Protein AF-A0A645J682-F1 (afdb_monomer_lite)

Organism: NCBI:txid1076179

Sequence (100 aa):
MYVIENAKLDPENSKNELNSAYLKLAGIKLDTKKYKEIIDKVGKEWLELFPENNEYAHLFLAIAYQASEDAANACKHYREVLKINPNNKTAKDNLKKIGC

Secondary structure (DSSP, 8-state):
-HHHHHHTTSTTTTHHHHHHHHHHHHHHHHHTT-HHHIIIIIHHHHHHHS-SS-HHHHHHHHHHHHHTT-HHHHHHHHHHHHHH-TT-HHHHHHHHHHT-

Foldseek 3Di:
DVQLVVCVVPVPVCVPVNLVVLLVVLVVCVVVLVLVCLQVPSLVVSCVSVVPLSLSSLQSNLVSCVSVVNLVSNLVSLVVNCVSPVPPPSSVVVNVVSVD

Structure (mmCIF, N/CA/C/O backbone):
data_AF-A0A645J682-F1
#
_entry.id   AF-A0A645J682-F1
#
loop_
_atom_site.group_PDB
_atom_site.id
_atom_site.type_symbol
_atom_site.label_atom_id
_atom_site.label_alt_id
_atom_site.label_comp_id
_atom_site.label_asym_id
_atom_site.label_entity_id
_atom_site.label_seq_id
_atom_site.pdbx_PDB_ins_code
_atom_site.Cartn_x
_atom_site.Cartn_y
_atom_site.Cartn_z
_atom_site.occupancy
_atom_site.B_iso_or_equiv
_atom_site.auth_seq_id
_atom_site.auth_comp_id
_atom_site.auth_asym_id
_atom_site.auth_atom_id
_atom_site.pdbx_PDB_model_num
ATOM 1 N N . MET A 1 1 ? 18.435 0.698 7.798 1.00 59.47 1 MET A N 1
ATOM 2 C CA . MET A 1 1 ? 18.271 1.818 6.844 1.00 59.47 1 MET A CA 1
ATOM 3 C C . MET A 1 1 ? 19.410 1.904 5.8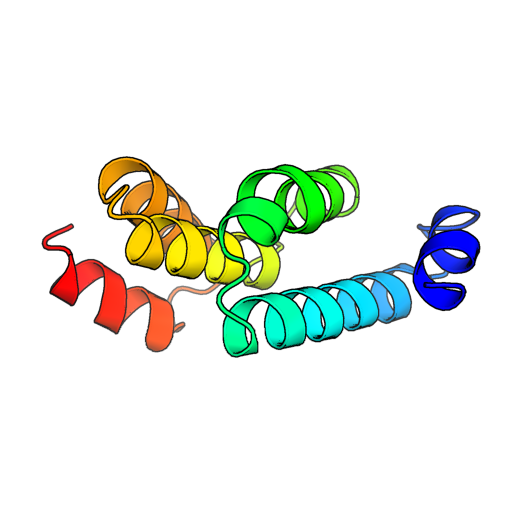19 1.00 59.47 1 MET A C 1
ATOM 5 O O . MET A 1 1 ? 19.180 2.456 4.758 1.00 59.47 1 MET A O 1
ATOM 9 N N . TYR A 1 2 ? 20.558 1.252 6.063 1.00 59.47 2 TYR A N 1
ATOM 10 C CA . TYR A 1 2 ? 21.728 1.196 5.166 1.00 59.47 2 TYR A CA 1
ATOM 11 C C . TYR A 1 2 ? 21.444 0.732 3.719 1.00 59.47 2 TYR A C 1
ATOM 13 O O . TYR A 1 2 ? 21.982 1.288 2.771 1.00 59.47 2 TYR A O 1
ATOM 21 N N . VAL A 1 3 ? 20.551 -0.248 3.528 1.00 63.34 3 VAL A N 1
ATOM 22 C CA . VAL A 1 3 ? 20.234 -0.789 2.188 1.00 63.34 3 VAL A CA 1
ATOM 23 C C . VAL A 1 3 ? 19.506 0.229 1.305 1.00 63.34 3 VAL A C 1
ATOM 25 O O . VAL A 1 3 ? 19.798 0.314 0.120 1.00 63.34 3 VAL A O 1
ATOM 28 N N . ILE A 1 4 ? 18.590 1.022 1.874 1.00 67.75 4 ILE A N 1
ATOM 29 C CA . ILE A 1 4 ? 17.847 2.039 1.113 1.00 67.75 4 ILE A CA 1
ATOM 30 C C . ILE A 1 4 ? 18.779 3.190 0.731 1.00 67.75 4 ILE A C 1
ATOM 32 O O . ILE A 1 4 ? 18.722 3.659 -0.397 1.00 67.75 4 ILE A O 1
ATOM 36 N N . GLU A 1 5 ? 19.647 3.631 1.645 1.00 72.50 5 GLU A N 1
ATOM 37 C CA . GLU A 1 5 ? 20.600 4.713 1.368 1.00 72.50 5 GLU A CA 1
ATOM 38 C C . GLU A 1 5 ? 21.595 4.331 0.269 1.00 72.50 5 GLU A C 1
ATOM 40 O O . GLU A 1 5 ? 21.773 5.104 -0.665 1.00 72.50 5 GLU A O 1
ATOM 45 N N . ASN A 1 6 ? 22.157 3.119 0.305 1.00 66.06 6 ASN A N 1
ATOM 46 C CA . ASN A 1 6 ? 23.077 2.664 -0.739 1.00 66.06 6 ASN A CA 1
ATOM 47 C C . ASN A 1 6 ? 22.380 2.422 -2.083 1.00 66.06 6 ASN A C 1
ATOM 49 O O . ASN A 1 6 ? 22.899 2.820 -3.119 1.00 66.06 6 ASN A O 1
ATOM 53 N N . ALA A 1 7 ? 21.194 1.808 -2.083 1.00 66.81 7 ALA A N 1
ATOM 54 C CA . ALA A 1 7 ? 20.467 1.535 -3.321 1.00 66.81 7 ALA A CA 1
ATOM 55 C C . ALA A 1 7 ? 19.876 2.806 -3.965 1.00 66.81 7 ALA A C 1
ATOM 57 O O . ALA A 1 7 ? 19.575 2.803 -5.153 1.00 66.81 7 ALA A O 1
ATOM 58 N N . LYS A 1 8 ? 19.755 3.914 -3.216 1.00 70.12 8 LYS A N 1
ATOM 59 C CA . LYS A 1 8 ? 19.422 5.242 -3.762 1.00 70.12 8 LYS A CA 1
ATOM 60 C C . LYS A 1 8 ? 20.586 5.906 -4.511 1.00 70.12 8 LYS A C 1
ATOM 62 O O . LYS A 1 8 ? 20.330 6.837 -5.268 1.00 70.12 8 LYS A O 1
ATOM 67 N N . LEU A 1 9 ? 21.833 5.471 -4.304 1.00 71.94 9 LEU A N 1
ATOM 68 C CA . LEU A 1 9 ? 23.001 6.033 -5.002 1.00 71.94 9 LEU A CA 1
ATOM 69 C C . LEU A 1 9 ? 23.086 5.571 -6.461 1.00 71.94 9 LEU A C 1
ATOM 71 O O . LEU A 1 9 ? 23.596 6.306 -7.299 1.00 71.94 9 LEU A O 1
ATOM 75 N N . ASP A 1 10 ? 22.553 4.385 -6.759 1.00 69.19 10 ASP A N 1
ATOM 76 C CA . ASP A 1 10 ? 22.383 3.873 -8.120 1.00 69.19 10 ASP A CA 1
ATOM 77 C C . ASP A 1 10 ? 21.029 3.149 -8.240 1.00 69.19 10 ASP A C 1
ATOM 79 O O . ASP A 1 10 ? 20.952 1.910 -8.204 1.00 69.19 10 ASP A O 1
ATOM 83 N N . PRO A 1 11 ? 19.926 3.920 -8.319 1.00 65.00 11 PRO A N 1
ATOM 84 C CA . PRO A 1 11 ? 18.582 3.364 -8.327 1.00 65.00 11 PRO A CA 1
ATOM 85 C C . PRO A 1 11 ? 18.324 2.514 -9.558 1.00 65.00 11 PRO A C 1
ATOM 87 O O . PRO A 1 11 ? 17.517 1.600 -9.476 1.00 65.00 11 PRO A O 1
ATOM 90 N N . GLU A 1 12 ? 18.972 2.811 -10.686 1.00 67.75 12 GLU A N 1
ATOM 91 C CA . GLU A 1 12 ? 18.719 2.152 -11.964 1.00 67.75 12 GLU A CA 1
ATOM 92 C C . GLU A 1 12 ? 19.243 0.715 -11.977 1.00 67.75 12 GLU A C 1
ATOM 94 O O . GLU A 1 12 ? 18.516 -0.184 -12.402 1.00 67.75 12 GLU A O 1
ATOM 99 N N . ASN A 1 13 ? 20.422 0.478 -11.395 1.00 71.50 13 ASN A N 1
ATOM 100 C CA . ASN A 1 13 ? 20.969 -0.871 -11.231 1.00 71.50 13 ASN A CA 1
ATOM 101 C C . ASN A 1 13 ? 20.420 -1.615 -10.002 1.00 71.50 13 ASN A C 1
ATOM 103 O O . ASN A 1 13 ? 20.515 -2.838 -9.948 1.00 71.50 13 ASN A O 1
ATOM 107 N N . SER A 1 14 ? 19.812 -0.903 -9.044 1.00 73.94 14 SER A N 1
ATOM 108 C CA . SER A 1 14 ? 19.297 -1.475 -7.784 1.00 73.94 14 SER A CA 1
ATOM 109 C C . SER A 1 14 ? 17.768 -1.444 -7.668 1.00 73.94 14 SER A C 1
ATOM 111 O O . SER A 1 14 ? 17.222 -1.528 -6.561 1.00 73.94 14 SER A O 1
ATOM 113 N N . LYS A 1 15 ? 17.046 -1.271 -8.789 1.00 76.81 15 LYS A N 1
ATOM 114 C CA . LYS A 1 15 ? 15.586 -1.055 -8.793 1.00 76.81 15 LYS A CA 1
ATOM 115 C C . LYS A 1 15 ? 14.843 -2.133 -8.004 1.00 76.81 15 LYS A C 1
ATOM 117 O O . LYS A 1 15 ? 13.969 -1.815 -7.198 1.00 76.81 15 LYS A O 1
ATOM 122 N N . ASN A 1 16 ? 15.203 -3.399 -8.200 1.00 80.56 16 ASN A N 1
ATOM 123 C CA . ASN A 1 16 ? 14.507 -4.532 -7.593 1.00 80.56 16 ASN A CA 1
ATOM 124 C C . ASN A 1 16 ? 14.773 -4.638 -6.086 1.00 80.56 16 ASN A C 1
ATOM 126 O O . ASN A 1 16 ? 13.846 -4.872 -5.302 1.00 80.56 16 ASN A O 1
ATOM 130 N N . GLU A 1 17 ? 16.017 -4.429 -5.663 1.00 83.81 17 GLU A N 1
ATOM 131 C CA . GLU A 1 17 ? 16.440 -4.432 -4.264 1.00 83.81 17 GLU A CA 1
ATOM 132 C C . GLU A 1 17 ? 15.803 -3.273 -3.501 1.00 83.81 17 GLU A C 1
ATOM 134 O O . GLU A 1 17 ? 15.280 -3.464 -2.400 1.00 83.81 17 GLU A O 1
ATOM 139 N N . LEU A 1 18 ? 15.797 -2.081 -4.100 1.00 86.12 18 LEU A N 1
ATOM 140 C CA . LEU A 1 18 ? 15.220 -0.883 -3.507 1.00 86.12 18 LEU A CA 1
ATOM 141 C C . LEU A 1 18 ? 13.696 -1.007 -3.396 1.00 86.12 18 LEU A C 1
ATOM 143 O O . LEU A 1 18 ? 13.145 -0.761 -2.323 1.00 86.12 18 LEU A O 1
ATOM 147 N N . ASN A 1 19 ? 13.023 -1.492 -4.443 1.00 87.62 19 ASN A N 1
ATOM 148 C CA . ASN A 1 19 ? 11.589 -1.788 -4.412 1.00 87.62 19 ASN A CA 1
ATOM 149 C C . ASN A 1 19 ? 11.244 -2.822 -3.321 1.00 87.62 19 ASN A C 1
ATOM 151 O O . ASN A 1 19 ? 10.323 -2.625 -2.528 1.00 87.62 19 ASN A O 1
ATOM 155 N N . SER A 1 20 ? 12.042 -3.889 -3.205 1.00 89.06 20 SER A N 1
ATOM 156 C CA . SER A 1 20 ? 11.890 -4.906 -2.155 1.00 89.06 20 SER A CA 1
ATOM 157 C C . SER A 1 20 ? 12.131 -4.345 -0.748 1.00 89.06 20 SER A C 1
ATOM 159 O O . SER A 1 20 ? 11.477 -4.757 0.214 1.00 89.06 20 SER A O 1
ATOM 161 N N . ALA A 1 21 ? 13.065 -3.404 -0.601 1.00 91.44 21 ALA A N 1
ATOM 162 C CA . ALA A 1 21 ? 13.344 -2.741 0.667 1.00 91.44 21 ALA A CA 1
ATOM 163 C C . ALA A 1 21 ? 12.184 -1.832 1.094 1.00 91.44 21 ALA A C 1
ATOM 165 O O . ALA A 1 21 ? 11.779 -1.877 2.258 1.00 91.44 21 ALA A O 1
ATOM 166 N N . TYR A 1 22 ? 11.614 -1.063 0.162 1.00 94.06 22 TYR A N 1
ATOM 167 C CA . TYR A 1 22 ? 10.417 -0.262 0.414 1.00 94.06 22 TYR A CA 1
ATOM 168 C C . TYR A 1 22 ? 9.211 -1.131 0.773 1.00 94.06 22 TYR A C 1
ATOM 170 O O . TYR A 1 22 ? 8.523 -0.819 1.743 1.00 94.06 22 TYR A O 1
ATOM 178 N N . LEU A 1 23 ? 9.014 -2.262 0.088 1.00 94.31 23 LEU A N 1
ATOM 179 C CA . LEU A 1 23 ? 7.961 -3.225 0.413 1.00 94.31 23 LEU A CA 1
ATOM 180 C C . LEU A 1 23 ? 8.073 -3.725 1.861 1.00 94.31 23 LEU A C 1
ATOM 182 O O . LEU A 1 23 ? 7.104 -3.669 2.619 1.00 94.31 23 LEU A O 1
ATOM 186 N N . LYS A 1 24 ? 9.272 -4.156 2.276 1.00 95.06 24 LYS A N 1
ATOM 187 C CA . LYS A 1 24 ? 9.528 -4.594 3.660 1.00 95.06 24 LYS A CA 1
ATOM 188 C C . LYS A 1 24 ? 9.320 -3.462 4.663 1.00 95.06 24 LYS A C 1
ATOM 190 O O . LYS A 1 24 ? 8.710 -3.673 5.709 1.00 95.06 24 LYS A O 1
ATOM 195 N N . LEU A 1 25 ? 9.819 -2.263 4.359 1.00 95.44 25 LEU A N 1
ATOM 196 C CA . LEU A 1 25 ? 9.676 -1.104 5.234 1.00 95.44 25 LEU A CA 1
ATOM 197 C C . LEU A 1 25 ? 8.203 -0.718 5.413 1.00 95.44 25 LEU A C 1
ATOM 199 O O . LEU A 1 25 ? 7.768 -0.534 6.546 1.00 95.44 25 LEU A O 1
ATOM 203 N N . ALA A 1 26 ? 7.438 -0.628 4.325 1.00 96.44 26 ALA A N 1
ATOM 204 C CA . ALA A 1 26 ? 6.014 -0.314 4.358 1.00 96.44 26 ALA A CA 1
ATOM 205 C C . ALA A 1 26 ? 5.225 -1.366 5.151 1.00 96.44 26 ALA A C 1
ATOM 207 O O . ALA A 1 26 ? 4.406 -0.990 5.987 1.00 96.44 26 ALA A O 1
ATOM 208 N N . GLY A 1 27 ? 5.541 -2.656 4.976 1.00 96.44 27 GLY A N 1
ATOM 209 C CA . GLY A 1 27 ? 4.990 -3.751 5.781 1.00 96.44 27 GLY A CA 1
ATOM 210 C C . GLY A 1 27 ? 5.223 -3.561 7.281 1.00 96.44 27 GLY A C 1
ATOM 211 O O . GLY A 1 27 ? 4.270 -3.493 8.048 1.00 96.44 27 GLY A O 1
ATOM 212 N N . ILE A 1 28 ? 6.475 -3.340 7.699 1.00 97.44 28 ILE A N 1
ATOM 213 C CA . ILE A 1 28 ? 6.815 -3.107 9.115 1.00 97.44 28 ILE A CA 1
ATOM 214 C C . ILE A 1 28 ? 6.088 -1.876 9.672 1.00 97.44 28 ILE A C 1
ATOM 216 O O . ILE A 1 28 ? 5.603 -1.884 10.806 1.00 97.44 28 ILE A O 1
ATOM 220 N N . LYS A 1 29 ? 6.020 -0.784 8.902 1.00 97.06 29 LYS A N 1
ATOM 221 C CA . LYS A 1 29 ? 5.304 0.429 9.323 1.00 97.06 29 LYS A CA 1
ATOM 222 C C . LYS A 1 29 ? 3.806 0.169 9.457 1.00 97.06 29 LYS A C 1
ATOM 224 O O . LYS A 1 29 ? 3.199 0.703 10.381 1.00 97.06 29 LYS A O 1
ATOM 229 N N . LEU A 1 30 ? 3.228 -0.663 8.595 1.00 96.38 30 LEU A N 1
ATOM 230 C CA . LEU A 1 30 ? 1.819 -1.026 8.657 1.00 96.38 30 LEU A CA 1
ATOM 231 C C . LEU A 1 30 ? 1.529 -1.882 9.896 1.00 96.38 30 LEU A C 1
ATOM 233 O O . LEU A 1 30 ? 0.628 -1.545 10.661 1.00 96.38 30 LEU A O 1
ATOM 237 N N . ASP A 1 31 ? 2.351 -2.901 10.152 1.00 96.69 31 ASP A N 1
ATOM 238 C CA . ASP A 1 31 ? 2.231 -3.785 11.320 1.00 96.69 31 ASP A CA 1
ATOM 239 C C . ASP A 1 31 ? 2.380 -3.014 12.638 1.00 96.69 31 ASP A C 1
ATOM 241 O O . ASP A 1 31 ? 1.690 -3.274 13.624 1.00 96.69 31 ASP A O 1
ATOM 245 N N . THR A 1 32 ? 3.247 -1.999 12.645 1.00 97.12 32 THR A N 1
ATOM 246 C CA . THR A 1 32 ? 3.439 -1.091 13.787 1.00 97.12 32 THR A CA 1
ATOM 247 C C . THR A 1 32 ? 2.447 0.076 13.816 1.00 97.12 32 THR A C 1
ATOM 249 O O . THR A 1 32 ? 2.589 0.978 14.642 1.00 97.12 32 THR A O 1
ATOM 252 N N . LYS A 1 33 ? 1.430 0.068 12.942 1.00 97.19 33 LYS A N 1
ATOM 253 C CA . LYS A 1 33 ? 0.369 1.086 12.825 1.00 97.19 33 LYS A CA 1
ATOM 254 C C . LYS A 1 33 ? 0.879 2.512 12.585 1.00 97.19 33 LYS A C 1
ATOM 256 O O . LYS A 1 33 ? 0.201 3.497 12.870 1.00 97.19 33 LYS A O 1
ATOM 261 N N . LYS A 1 34 ? 2.080 2.646 12.025 1.00 97.88 34 LYS A N 1
ATOM 262 C CA . LYS A 1 34 ? 2.729 3.915 11.673 1.00 97.88 34 LYS A CA 1
ATOM 263 C C . LYS A 1 34 ? 2.241 4.422 10.314 1.00 97.88 34 LYS A C 1
ATOM 265 O O . LYS A 1 34 ? 3.039 4.704 9.423 1.00 97.88 34 LYS A O 1
ATOM 270 N N . TYR A 1 35 ? 0.924 4.553 10.158 1.00 97.44 35 TYR A N 1
ATOM 271 C CA . TYR A 1 35 ? 0.281 4.915 8.887 1.00 97.44 35 TYR A CA 1
ATOM 272 C C . TYR A 1 35 ? 0.755 6.270 8.358 1.00 97.44 35 TYR A C 1
ATOM 274 O O . TYR A 1 35 ? 1.068 6.399 7.178 1.00 97.44 35 TYR A O 1
ATOM 282 N N . LYS A 1 36 ? 0.925 7.253 9.250 1.00 96.94 36 LYS A N 1
ATOM 283 C CA . LYS A 1 36 ? 1.440 8.578 8.890 1.00 96.94 36 LYS A CA 1
ATOM 284 C C . LYS A 1 36 ? 2.839 8.523 8.270 1.00 96.94 36 LYS A C 1
ATOM 286 O O . LYS A 1 36 ? 3.099 9.226 7.306 1.00 96.94 36 LYS A O 1
ATOM 291 N N . GLU A 1 37 ? 3.726 7.651 8.758 1.00 96.75 37 GLU A N 1
ATOM 292 C CA . GLU A 1 37 ? 5.057 7.495 8.152 1.00 96.75 37 GLU A CA 1
ATOM 293 C C . GLU A 1 37 ? 4.982 6.868 6.750 1.00 96.75 37 GLU A C 1
ATOM 295 O O . GLU A 1 37 ? 5.800 7.197 5.889 1.00 96.75 37 GLU A O 1
ATOM 300 N N . ILE A 1 38 ? 4.000 5.992 6.500 1.00 97.62 38 ILE A N 1
ATOM 301 C CA . ILE A 1 38 ? 3.750 5.453 5.157 1.00 97.62 38 ILE A CA 1
ATOM 302 C C . ILE A 1 38 ? 3.286 6.573 4.228 1.00 97.62 38 ILE A C 1
ATOM 304 O O . ILE A 1 38 ? 3.843 6.733 3.146 1.00 97.62 38 ILE A O 1
ATOM 308 N N . ILE A 1 39 ? 2.310 7.364 4.669 1.00 97.81 39 ILE A N 1
ATOM 309 C CA . ILE A 1 39 ? 1.701 8.441 3.883 1.00 97.81 39 ILE A CA 1
ATOM 310 C C . ILE A 1 39 ? 2.698 9.566 3.583 1.00 97.81 39 ILE A C 1
ATOM 312 O O . ILE A 1 39 ? 2.832 9.994 2.438 1.00 97.81 39 ILE A O 1
ATOM 316 N N . ASP A 1 40 ? 3.404 10.049 4.603 1.00 94.75 40 ASP A N 1
ATOM 317 C CA . ASP A 1 40 ? 4.215 11.261 4.486 1.00 94.75 40 ASP A CA 1
ATOM 318 C C . ASP A 1 40 ? 5.613 10.999 3.935 1.00 94.75 40 ASP A C 1
ATOM 320 O O . ASP A 1 40 ? 6.231 11.925 3.413 1.00 94.75 40 ASP A O 1
ATOM 324 N N . LYS A 1 41 ? 6.116 9.763 4.051 1.00 94.62 41 LYS A N 1
ATOM 325 C CA . LYS A 1 41 ? 7.498 9.438 3.698 1.00 94.62 41 LYS A CA 1
ATOM 326 C C . LYS A 1 41 ? 7.613 8.212 2.808 1.00 94.62 41 LYS A C 1
ATOM 328 O O . LYS A 1 41 ? 7.972 8.347 1.646 1.00 94.62 41 LYS A O 1
ATOM 333 N N . VAL A 1 42 ? 7.312 7.022 3.330 1.00 94.38 42 VAL A N 1
ATOM 334 C CA . VAL A 1 42 ? 7.660 5.764 2.644 1.00 94.38 42 VAL A CA 1
ATOM 335 C C . VAL A 1 42 ? 6.979 5.670 1.282 1.00 94.38 42 VAL A C 1
ATOM 337 O O . VAL A 1 42 ? 7.661 5.448 0.293 1.00 94.38 42 VAL A O 1
ATOM 340 N N . GLY A 1 43 ? 5.664 5.873 1.210 1.00 93.25 43 GLY A N 1
ATOM 341 C CA . GLY A 1 43 ? 4.908 5.773 -0.036 1.00 93.25 43 GLY A CA 1
ATOM 342 C C . GLY A 1 43 ? 5.208 6.899 -1.026 1.00 93.25 43 GLY A C 1
ATOM 343 O O . GLY A 1 43 ? 5.268 6.634 -2.222 1.00 93.25 43 GLY A O 1
ATOM 344 N N . LYS A 1 44 ? 5.450 8.130 -0.547 1.00 90.69 44 LYS A N 1
ATOM 345 C CA . LYS A 1 44 ? 5.847 9.259 -1.407 1.00 90.69 44 LYS A CA 1
ATOM 346 C C . LYS A 1 44 ? 7.215 9.033 -2.037 1.00 90.69 44 LYS A C 1
ATOM 348 O O . LYS A 1 44 ? 7.307 9.031 -3.256 1.00 90.69 44 LYS A O 1
ATOM 353 N N . GLU A 1 45 ? 8.236 8.748 -1.228 1.00 92.50 45 GLU A N 1
ATOM 354 C CA . GLU A 1 45 ? 9.580 8.457 -1.744 1.00 92.50 45 GLU A CA 1
ATOM 355 C C . GLU A 1 45 ? 9.564 7.240 -2.683 1.00 92.50 45 GLU A C 1
ATOM 357 O O . GLU A 1 45 ? 10.257 7.218 -3.698 1.00 92.50 45 GLU A O 1
ATOM 362 N N . TRP A 1 46 ? 8.757 6.221 -2.366 1.00 93.81 46 TRP A N 1
ATOM 363 C CA . TRP A 1 46 ? 8.633 5.032 -3.205 1.00 93.81 46 TRP A CA 1
ATOM 364 C C . TRP A 1 46 ? 8.047 5.366 -4.584 1.00 93.81 46 TRP A C 1
ATOM 366 O O . TRP A 1 46 ? 8.554 4.874 -5.589 1.00 93.81 46 TRP A O 1
ATOM 376 N N . LEU A 1 47 ? 7.034 6.232 -4.657 1.00 93.06 47 LEU A N 1
ATOM 377 C CA . LEU A 1 47 ? 6.470 6.693 -5.929 1.00 93.06 47 LEU A CA 1
ATOM 378 C C . LEU A 1 47 ? 7.367 7.699 -6.663 1.00 93.06 47 LEU A C 1
ATOM 380 O O . LEU A 1 47 ? 7.330 7.741 -7.883 1.00 93.06 47 LEU A O 1
ATOM 384 N N . GLU A 1 48 ? 8.189 8.489 -5.973 1.00 90.19 48 GLU A N 1
ATOM 385 C CA . GLU A 1 48 ? 9.167 9.373 -6.631 1.00 90.19 48 GLU A CA 1
ATOM 386 C C . GLU A 1 48 ? 10.251 8.574 -7.364 1.00 90.19 48 GLU A C 1
ATOM 388 O O . GLU A 1 48 ? 10.660 8.929 -8.467 1.00 90.19 48 GLU A O 1
ATOM 393 N N . LEU A 1 49 ? 10.698 7.472 -6.758 1.00 87.50 49 LEU A N 1
ATOM 394 C CA . LEU A 1 49 ? 11.734 6.602 -7.319 1.00 87.50 49 LEU A CA 1
ATOM 395 C C . LEU A 1 49 ? 11.182 5.617 -8.356 1.00 87.50 49 LEU A C 1
ATOM 397 O O . LEU A 1 49 ? 11.885 5.232 -9.289 1.00 87.50 49 LEU A O 1
ATOM 401 N N . PHE A 1 50 ? 9.926 5.204 -8.185 1.00 87.88 50 PHE A N 1
ATOM 402 C CA . PHE A 1 50 ? 9.240 4.244 -9.046 1.00 87.88 50 PHE A CA 1
ATOM 403 C C . PHE A 1 50 ? 7.841 4.773 -9.397 1.00 87.88 50 PHE A C 1
ATOM 405 O O . PHE A 1 50 ? 6.843 4.264 -8.872 1.00 87.88 50 PHE A O 1
ATOM 412 N N . PRO A 1 51 ? 7.760 5.813 -10.248 1.00 84.31 51 PRO A N 1
ATOM 413 C CA . PRO A 1 51 ? 6.506 6.514 -10.535 1.00 84.31 51 PRO A CA 1
ATOM 414 C C . PRO A 1 51 ? 5.545 5.708 -11.405 1.00 84.31 51 PRO A C 1
ATOM 416 O O . PRO A 1 51 ? 4.333 5.901 -11.336 1.00 84.31 51 PRO A O 1
ATOM 419 N N . GLU A 1 52 ? 6.070 4.797 -12.220 1.00 83.62 52 GLU A N 1
ATOM 420 C CA . GLU A 1 52 ? 5.279 4.011 -13.159 1.00 83.62 52 GLU A CA 1
ATOM 421 C C . GLU A 1 52 ? 5.020 2.604 -12.620 1.00 83.62 52 GLU A C 1
ATOM 423 O O . GLU A 1 52 ? 5.922 1.934 -12.119 1.00 83.62 52 GLU A O 1
ATOM 428 N N . ASN A 1 53 ? 3.777 2.138 -12.768 1.00 82.56 53 ASN A N 1
ATOM 429 C CA . ASN A 1 53 ? 3.367 0.748 -12.535 1.00 82.56 53 A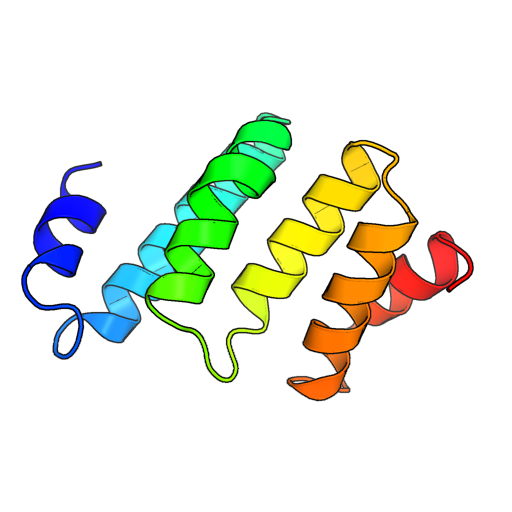SN A CA 1
ATOM 430 C C . ASN A 1 53 ? 3.710 0.172 -11.145 1.00 82.56 53 ASN A C 1
ATOM 432 O O . ASN A 1 53 ? 3.827 -1.043 -10.982 1.00 82.56 53 ASN A O 1
ATOM 436 N N . ASN A 1 54 ? 3.825 1.014 -10.114 1.00 90.88 54 ASN A N 1
ATOM 437 C CA . ASN A 1 54 ? 4.105 0.565 -8.753 1.00 90.88 54 ASN A CA 1
ATOM 438 C C . ASN A 1 54 ? 2.820 0.289 -7.956 1.00 90.88 54 ASN A C 1
ATOM 440 O O . ASN A 1 54 ? 2.379 1.081 -7.117 1.00 90.88 54 ASN A O 1
ATOM 444 N N . GLU A 1 55 ? 2.215 -0.873 -8.210 1.00 95.25 55 GLU A N 1
ATOM 445 C CA . GLU A 1 55 ? 0.990 -1.294 -7.521 1.00 95.25 55 GLU A CA 1
ATOM 446 C C . GLU A 1 55 ? 1.169 -1.414 -6.001 1.00 95.25 55 GLU A C 1
ATOM 448 O O . GLU A 1 55 ? 0.234 -1.148 -5.247 1.00 95.25 55 GLU A O 1
ATOM 453 N N . TYR A 1 56 ? 2.366 -1.769 -5.526 1.00 95.69 56 TYR A N 1
ATOM 454 C CA . TYR A 1 56 ? 2.621 -1.966 -4.102 1.00 95.69 56 TYR A CA 1
ATOM 455 C C . TYR A 1 56 ? 2.638 -0.643 -3.340 1.00 95.69 56 TYR A C 1
ATOM 457 O O . TYR A 1 56 ? 1.980 -0.536 -2.305 1.00 95.69 56 TYR A O 1
ATOM 465 N N . ALA A 1 57 ? 3.318 0.384 -3.856 1.00 96.62 57 ALA A N 1
ATOM 466 C CA . ALA A 1 57 ? 3.324 1.701 -3.225 1.00 96.62 57 ALA A CA 1
ATOM 467 C C . ALA A 1 57 ? 1.902 2.264 -3.097 1.00 96.62 57 ALA A C 1
ATOM 469 O O . ALA A 1 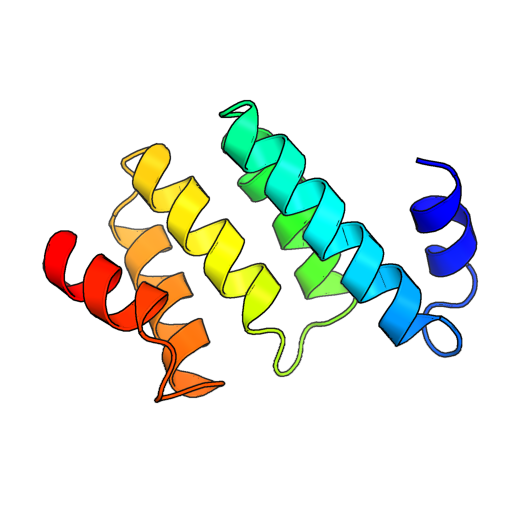57 ? 1.506 2.723 -2.022 1.00 96.62 57 ALA A O 1
ATOM 470 N N . HIS A 1 58 ? 1.099 2.154 -4.160 1.00 97.94 58 HIS A N 1
ATOM 471 C CA . HIS A 1 58 ? -0.307 2.543 -4.117 1.00 97.94 58 HIS A CA 1
ATOM 472 C C . HIS A 1 58 ? -1.120 1.703 -3.130 1.00 97.94 58 HIS A C 1
ATOM 474 O O . HIS A 1 58 ? -1.922 2.265 -2.389 1.00 97.94 58 HIS A O 1
ATOM 480 N N . LEU A 1 59 ? -0.898 0.390 -3.053 1.00 98.31 59 LEU A N 1
ATOM 481 C CA . LEU A 1 59 ? -1.624 -0.473 -2.124 1.00 98.31 59 LEU A CA 1
ATOM 482 C C . LEU A 1 59 ? -1.340 -0.109 -0.663 1.00 98.31 59 LEU A C 1
ATOM 484 O O . LEU A 1 59 ? -2.274 0.039 0.123 1.00 98.31 59 LEU A O 1
ATOM 488 N N . PHE A 1 60 ? -0.071 0.081 -0.298 1.00 98.12 60 PHE A N 1
ATOM 489 C CA . PHE A 1 60 ? 0.299 0.459 1.067 1.00 98.12 60 PHE A CA 1
ATOM 490 C C . PHE A 1 60 ? -0.176 1.867 1.433 1.00 98.12 60 PHE A C 1
ATOM 492 O O . PHE A 1 60 ? -0.648 2.063 2.553 1.00 98.12 60 PHE A O 1
ATOM 499 N N . LEU A 1 61 ? -0.124 2.827 0.501 1.00 98.12 61 LEU A N 1
ATOM 500 C CA . LEU A 1 61 ? -0.731 4.146 0.701 1.00 98.12 61 LEU A CA 1
ATOM 501 C C . LEU A 1 61 ? -2.240 4.034 0.917 1.00 98.12 61 LEU A C 1
ATOM 503 O O . LEU A 1 61 ? -2.758 4.623 1.859 1.00 98.12 61 LEU A O 1
ATOM 507 N N . ALA A 1 62 ? -2.943 3.250 0.099 1.00 98.19 62 ALA A N 1
ATOM 508 C CA . ALA A 1 62 ? -4.387 3.081 0.212 1.00 98.19 62 ALA A CA 1
ATOM 509 C C . ALA A 1 62 ? -4.801 2.494 1.569 1.00 98.19 62 ALA A C 1
ATOM 511 O O . ALA A 1 62 ? -5.711 3.012 2.215 1.00 98.19 62 ALA A O 1
ATOM 512 N N . ILE A 1 63 ? -4.098 1.453 2.027 1.00 98.12 63 ILE A N 1
ATOM 513 C CA . ILE A 1 63 ? -4.339 0.841 3.339 1.00 98.12 63 ILE A CA 1
ATOM 514 C C . ILE A 1 63 ? -4.027 1.840 4.462 1.00 98.12 63 ILE A C 1
ATOM 516 O O . ILE A 1 63 ? -4.801 1.947 5.412 1.00 98.12 63 ILE A O 1
ATOM 520 N N . ALA A 1 64 ? -2.925 2.588 4.361 1.00 98.25 64 ALA A N 1
ATOM 521 C CA . ALA A 1 64 ? -2.555 3.581 5.365 1.00 98.25 64 ALA A CA 1
ATOM 522 C C . ALA A 1 64 ? -3.583 4.721 5.452 1.00 98.25 64 ALA A C 1
ATOM 524 O O . ALA A 1 64 ? -4.018 5.052 6.551 1.00 98.25 64 ALA A O 1
ATOM 525 N N . TYR A 1 65 ? -4.030 5.268 4.317 1.00 98.44 65 TYR A N 1
ATOM 526 C CA . TYR A 1 65 ? -5.091 6.278 4.277 1.00 98.44 65 TYR A CA 1
ATOM 527 C C . TYR A 1 65 ? -6.413 5.740 4.827 1.00 98.44 65 TYR A C 1
ATOM 529 O O . TYR A 1 65 ? -7.053 6.418 5.626 1.00 98.44 65 TYR A O 1
ATOM 537 N N . GLN A 1 66 ? -6.784 4.499 4.488 1.00 97.94 66 GLN A N 1
ATOM 538 C CA . GLN A 1 66 ? -7.975 3.851 5.041 1.00 97.94 66 GLN A CA 1
ATOM 539 C C . GLN A 1 66 ? -7.892 3.742 6.569 1.00 97.94 66 GLN A C 1
ATOM 541 O O . GLN A 1 66 ? -8.865 4.028 7.260 1.00 97.94 66 GLN A O 1
ATOM 546 N N . ALA A 1 67 ? -6.736 3.343 7.102 1.00 96.88 67 ALA A N 1
ATOM 547 C CA . ALA A 1 67 ? -6.513 3.228 8.540 1.00 96.88 67 ALA A CA 1
ATOM 548 C C . ALA A 1 67 ? -6.409 4.589 9.254 1.00 96.88 67 ALA A C 1
ATOM 550 O O . ALA A 1 67 ? -6.582 4.657 10.468 1.00 96.88 67 ALA A O 1
ATOM 551 N N . SER A 1 68 ? -6.134 5.663 8.512 1.00 96.56 68 SER A N 1
ATOM 552 C CA . SER A 1 68 ? -6.209 7.056 8.968 1.00 96.56 68 SER A CA 1
ATOM 553 C C . SER A 1 68 ? -7.578 7.704 8.721 1.00 96.56 68 SER A C 1
ATOM 555 O O . SER A 1 68 ? -7.68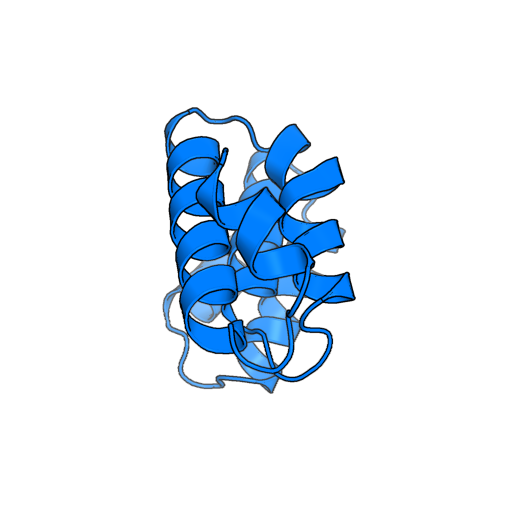7 8.919 8.846 1.00 96.56 68 SER A O 1
ATOM 557 N N . GLU A 1 69 ? -8.601 6.914 8.372 1.00 96.19 69 GLU A N 1
ATOM 558 C CA . GLU A 1 69 ? -9.980 7.365 8.111 1.00 96.19 69 GLU A CA 1
ATOM 559 C C . GLU A 1 69 ? -10.119 8.356 6.936 1.00 96.19 69 GLU A C 1
ATOM 561 O O . GLU A 1 69 ? -11.178 8.940 6.711 1.00 96.19 69 GLU A O 1
ATOM 566 N N . ASP A 1 70 ? -9.082 8.485 6.107 1.00 97.81 70 ASP A N 1
A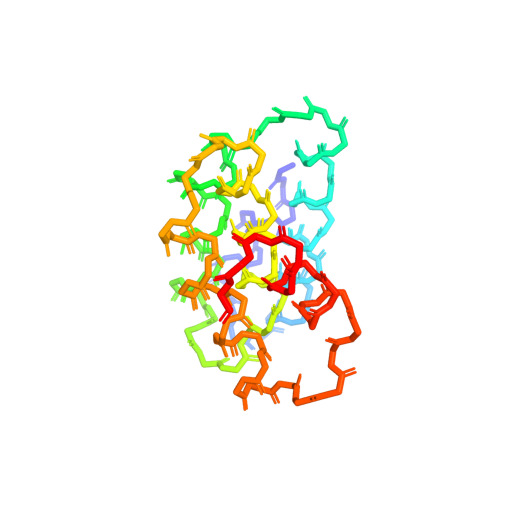TOM 567 C CA . ASP A 1 70 ? -9.104 9.271 4.877 1.00 97.81 70 ASP A CA 1
ATOM 568 C C . ASP A 1 70 ? -9.588 8.400 3.711 1.00 97.81 70 ASP A C 1
ATOM 570 O O . ASP A 1 70 ? -8.824 7.897 2.877 1.00 97.81 70 ASP A O 1
ATOM 574 N N . ALA A 1 71 ? -10.904 8.186 3.678 1.00 97.56 71 ALA A N 1
ATOM 575 C CA . ALA A 1 71 ? -11.560 7.367 2.665 1.00 97.56 71 ALA A CA 1
ATOM 576 C C . ALA A 1 71 ? -11.304 7.882 1.237 1.00 97.56 71 ALA A C 1
ATOM 578 O O . ALA A 1 71 ? -11.107 7.085 0.320 1.00 97.56 71 ALA A O 1
ATOM 579 N N . ALA A 1 72 ? -11.258 9.203 1.039 1.00 97.69 72 ALA A N 1
ATOM 580 C CA . ALA A 1 72 ? -11.072 9.799 -0.280 1.00 97.69 72 ALA A CA 1
ATOM 581 C C . ALA A 1 72 ? -9.718 9.406 -0.893 1.00 97.69 72 ALA A C 1
ATOM 583 O O . ALA A 1 72 ? -9.665 8.899 -2.021 1.00 97.69 72 ALA A O 1
ATOM 584 N N . ASN A 1 73 ? -8.626 9.575 -0.139 1.00 98.06 73 ASN A N 1
ATOM 585 C CA . ASN A 1 73 ? -7.298 9.188 -0.610 1.00 98.06 73 ASN A CA 1
ATOM 586 C C . ASN A 1 73 ? -7.119 7.668 -0.670 1.00 98.06 73 ASN A C 1
ATOM 588 O O . ASN A 1 73 ? -6.490 7.168 -1.608 1.00 98.06 73 ASN A O 1
ATOM 592 N N . ALA A 1 74 ? -7.729 6.916 0.251 1.00 98.50 74 ALA A N 1
ATOM 593 C CA . ALA A 1 74 ? -7.731 5.458 0.187 1.00 98.50 74 ALA A CA 1
ATOM 594 C C . ALA A 1 74 ? -8.331 4.954 -1.136 1.00 98.50 74 ALA A C 1
ATOM 596 O O . ALA A 1 74 ? -7.699 4.180 -1.857 1.00 98.50 74 ALA A O 1
ATOM 597 N N . CYS A 1 75 ? -9.515 5.447 -1.505 1.00 98.31 75 CYS A N 1
ATOM 598 C CA . CYS A 1 75 ? -10.190 5.057 -2.740 1.00 98.31 75 CYS A CA 1
ATOM 599 C C . CYS A 1 75 ? -9.405 5.450 -3.989 1.00 98.31 75 CYS A C 1
ATOM 601 O O . CYS A 1 75 ? -9.313 4.655 -4.926 1.00 98.31 75 CYS A O 1
ATOM 603 N N . LYS A 1 76 ? -8.809 6.650 -4.001 1.00 98.00 76 LYS A N 1
ATOM 604 C CA . LYS A 1 76 ? -7.923 7.088 -5.086 1.00 98.00 76 LYS A CA 1
ATOM 605 C C . LYS A 1 76 ? -6.800 6.075 -5.305 1.00 98.00 76 LYS A C 1
ATOM 607 O O . LYS A 1 76 ? -6.621 5.598 -6.421 1.00 98.00 76 LYS A O 1
ATOM 612 N N . HIS A 1 77 ? -6.082 5.709 -4.248 1.00 98.06 77 HIS A N 1
ATOM 613 C CA . HIS A 1 77 ? -4.939 4.813 -4.372 1.00 98.06 77 HIS A CA 1
ATOM 614 C C . HIS A 1 77 ? -5.330 3.364 -4.671 1.00 98.06 77 HIS A C 1
ATOM 616 O O . HIS A 1 77 ? -4.692 2.745 -5.518 1.00 98.06 77 HIS A O 1
ATOM 622 N N . TYR A 1 78 ? -6.407 2.831 -4.087 1.00 98.56 78 TYR A N 1
ATOM 623 C CA . TYR A 1 78 ? -6.893 1.501 -4.468 1.00 98.56 78 TYR A CA 1
ATOM 624 C C . TYR A 1 78 ? -7.295 1.424 -5.946 1.00 98.56 78 TYR A C 1
ATOM 626 O O . TYR A 1 78 ? -7.069 0.398 -6.586 1.00 98.56 78 TYR A O 1
ATOM 634 N N . ARG A 1 79 ? -7.853 2.499 -6.519 1.00 98.06 79 ARG A N 1
ATOM 635 C CA . ARG A 1 79 ? -8.159 2.551 -7.956 1.00 98.06 79 ARG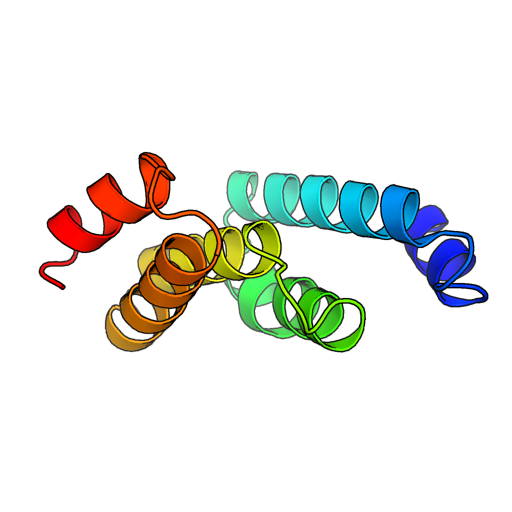 A CA 1
ATOM 636 C C . ARG A 1 79 ? -6.894 2.514 -8.808 1.00 98.06 79 ARG A C 1
ATOM 638 O O . ARG A 1 79 ? -6.895 1.807 -9.807 1.00 98.06 79 ARG A O 1
ATOM 645 N N . GLU A 1 80 ? -5.818 3.189 -8.405 1.00 97.88 80 GLU A N 1
ATOM 646 C CA . GLU A 1 80 ? -4.523 3.069 -9.096 1.00 97.88 80 GLU A CA 1
ATOM 647 C C . GLU A 1 80 ? -3.972 1.638 -9.031 1.00 97.88 80 GLU A C 1
ATOM 649 O O . GLU A 1 80 ? -3.539 1.111 -10.054 1.00 97.88 80 GLU A O 1
ATOM 654 N N . VAL A 1 81 ? -4.087 0.954 -7.882 1.00 98.19 81 VAL A N 1
ATOM 655 C CA . VAL A 1 81 ? -3.728 -0.475 -7.787 1.00 98.19 81 VAL A CA 1
ATOM 656 C C . VAL A 1 81 ? -4.492 -1.299 -8.820 1.00 98.19 81 VAL A C 1
ATOM 658 O O . VAL A 1 81 ? -3.889 -2.113 -9.505 1.00 98.19 81 VAL A O 1
ATOM 661 N N . LEU A 1 82 ? -5.804 -1.086 -8.961 1.00 97.75 82 LEU A N 1
ATOM 662 C CA . LEU A 1 82 ? -6.630 -1.842 -9.908 1.00 97.75 82 LEU A CA 1
ATOM 663 C C . LEU A 1 82 ? -6.424 -1.447 -11.372 1.00 97.75 82 LEU A C 1
ATOM 665 O O . LEU A 1 82 ? -6.706 -2.261 -12.248 1.00 97.75 82 LEU A O 1
ATOM 669 N N . LYS A 1 83 ? -5.932 -0.237 -11.658 1.00 97.31 83 LYS A N 1
ATOM 670 C CA . LYS A 1 83 ? -5.495 0.133 -13.012 1.00 97.31 83 LYS A CA 1
ATOM 671 C C . LYS A 1 83 ? -4.249 -0.650 -13.425 1.00 97.31 83 LYS A C 1
ATOM 673 O O . LYS A 1 83 ? -4.178 -1.089 -14.565 1.00 97.31 83 LYS A O 1
ATOM 678 N N . ILE A 1 84 ? -3.300 -0.827 -12.503 1.00 96.81 84 ILE A N 1
ATOM 679 C CA . ILE A 1 84 ? -2.037 -1.539 -12.755 1.00 96.81 84 ILE A CA 1
ATOM 680 C C . ILE A 1 84 ? -2.264 -3.055 -12.731 1.00 96.81 84 ILE A C 1
ATOM 682 O O . ILE A 1 84 ? -1.884 -3.769 -13.654 1.00 96.81 84 ILE A O 1
ATOM 686 N N . ASN A 1 85 ? -2.945 -3.540 -11.693 1.00 97.38 85 ASN A N 1
ATOM 687 C CA . ASN A 1 85 ? -3.285 -4.939 -11.487 1.00 97.38 85 ASN A CA 1
ATOM 688 C C . ASN A 1 85 ? -4.795 -5.094 -11.247 1.00 97.38 85 ASN A C 1
ATOM 690 O O . ASN A 1 85 ? -5.260 -5.127 -10.098 1.00 97.38 85 ASN A O 1
ATOM 694 N N . PRO A 1 86 ? -5.577 -5.278 -12.328 1.00 97.81 86 PRO A N 1
ATOM 695 C CA . PRO A 1 86 ? -7.024 -5.456 -12.254 1.00 97.81 86 PRO A CA 1
ATOM 696 C C . PRO A 1 86 ? -7.473 -6.674 -11.449 1.00 97.81 86 PRO A C 1
ATOM 698 O O . PRO A 1 86 ? -8.660 -6.796 -11.156 1.00 97.81 86 PRO A O 1
ATOM 701 N N . ASN A 1 87 ? -6.571 -7.591 -11.089 1.00 97.69 87 ASN A N 1
ATOM 702 C CA . ASN A 1 87 ? -6.873 -8.806 -10.336 1.00 97.69 87 ASN A CA 1
ATOM 703 C C . ASN A 1 87 ? -6.469 -8.727 -8.859 1.00 97.69 87 ASN A C 1
ATOM 705 O O . ASN A 1 87 ? -6.659 -9.702 -8.132 1.00 97.69 87 ASN A O 1
ATOM 709 N N . ASN A 1 88 ? -5.986 -7.576 -8.381 1.00 98.25 88 ASN A N 1
ATOM 710 C CA . ASN A 1 88 ? -5.605 -7.406 -6.984 1.00 98.25 88 ASN A CA 1
ATOM 711 C C . ASN A 1 88 ? -6.826 -7.530 -6.049 1.00 98.25 88 ASN A C 1
ATOM 713 O O . ASN A 1 88 ? -7.639 -6.613 -5.907 1.00 98.25 88 ASN A O 1
ATOM 717 N N . LYS A 1 89 ? -6.961 -8.695 -5.403 1.00 98.00 89 LYS A N 1
ATOM 718 C CA . LYS A 1 89 ? -8.099 -9.017 -4.531 1.00 98.00 89 LYS A CA 1
ATOM 719 C C . LYS A 1 89 ? -8.185 -8.087 -3.319 1.00 98.00 89 LYS A C 1
ATOM 721 O O . LYS A 1 89 ? -9.278 -7.655 -2.972 1.00 98.00 89 LYS A O 1
ATOM 726 N N . THR A 1 90 ? -7.048 -7.739 -2.714 1.00 97.50 90 THR A N 1
ATOM 727 C CA . THR A 1 90 ? -6.992 -6.843 -1.549 1.00 97.50 90 THR A CA 1
ATOM 728 C C . THR A 1 90 ? -7.567 -5.471 -1.882 1.00 97.50 90 THR A C 1
ATOM 730 O O . THR A 1 90 ? -8.414 -4.967 -1.145 1.00 97.50 90 THR A O 1
ATOM 733 N N . ALA A 1 91 ? -7.160 -4.888 -3.013 1.00 98.06 91 ALA A N 1
ATOM 734 C CA . ALA A 1 91 ? -7.672 -3.596 -3.449 1.00 98.06 91 ALA A CA 1
ATOM 735 C C . ALA A 1 91 ? -9.175 -3.646 -3.757 1.00 98.06 91 ALA A C 1
ATOM 737 O O . ALA A 1 91 ? -9.902 -2.771 -3.296 1.00 98.06 91 ALA A O 1
ATOM 738 N N . LYS A 1 92 ? -9.664 -4.688 -4.452 1.00 98.19 92 LYS A N 1
ATOM 739 C CA . LYS A 1 92 ? -11.107 -4.875 -4.715 1.00 98.19 92 LYS A CA 1
ATOM 740 C C . LYS A 1 92 ? -11.925 -4.971 -3.430 1.00 98.19 92 LYS A C 1
ATOM 742 O O . LYS A 1 92 ? -12.926 -4.273 -3.280 1.00 98.19 92 LYS A O 1
ATOM 747 N N . ASP A 1 93 ? -11.498 -5.832 -2.508 1.00 98.12 93 ASP A N 1
ATOM 748 C CA . ASP A 1 93 ? -12.217 -6.083 -1.260 1.00 98.12 93 ASP A CA 1
ATOM 749 C C . ASP A 1 93 ? -12.270 -4.818 -0.392 1.00 98.12 93 ASP A C 1
ATOM 751 O O . ASP A 1 93 ? -13.308 -4.516 0.197 1.00 98.12 93 ASP A O 1
ATOM 755 N N . ASN A 1 94 ? -11.173 -4.058 -0.325 1.00 97.31 94 ASN A N 1
ATOM 756 C CA . ASN A 1 94 ? -11.114 -2.842 0.481 1.00 97.31 94 ASN A CA 1
ATOM 757 C C . ASN A 1 94 ? -11.846 -1.655 -0.163 1.00 97.31 94 ASN A C 1
ATOM 759 O O . ASN A 1 94 ? -12.543 -0.950 0.562 1.00 97.31 94 ASN A O 1
ATOM 763 N N . LEU A 1 95 ? -11.792 -1.475 -1.490 1.00 96.38 95 LEU A N 1
ATOM 764 C CA . LEU A 1 95 ? -12.626 -0.493 -2.207 1.00 96.38 95 LEU A CA 1
ATOM 765 C C . LEU A 1 95 ? -14.109 -0.685 -1.876 1.00 96.38 95 LEU A C 1
ATOM 767 O O . LEU A 1 95 ? -14.769 0.241 -1.402 1.00 96.38 95 LEU A O 1
ATOM 771 N N . LYS A 1 96 ? -14.586 -1.931 -2.001 1.00 96.56 96 LYS A N 1
ATOM 772 C CA . LYS A 1 96 ? -15.968 -2.297 -1.681 1.00 96.56 96 LYS A CA 1
ATOM 773 C C . LYS A 1 96 ? -16.326 -1.997 -0.224 1.00 96.56 96 LYS A C 1
ATOM 775 O O . LYS A 1 96 ? -17.423 -1.518 0.038 1.00 96.56 96 LYS A O 1
ATOM 780 N N . LYS A 1 97 ? -15.425 -2.280 0.726 1.00 95.75 97 LYS A N 1
ATOM 781 C CA . LYS A 1 97 ? -15.644 -1.993 2.158 1.00 95.75 97 LYS A CA 1
ATOM 782 C C . LYS A 1 97 ? -15.767 -0.500 2.453 1.00 95.75 97 LYS A C 1
ATOM 784 O O . LYS A 1 97 ? -16.532 -0.138 3.337 1.00 95.75 97 LYS A O 1
ATOM 789 N N . ILE A 1 98 ? -15.012 0.342 1.748 1.00 94.38 98 ILE A N 1
ATOM 790 C CA . ILE A 1 98 ? -15.041 1.800 1.935 1.00 94.38 98 ILE A CA 1
ATOM 791 C C . ILE A 1 98 ? -16.273 2.428 1.257 1.00 94.38 98 ILE A C 1
ATOM 793 O O . ILE A 1 98 ? -16.680 3.524 1.630 1.00 94.38 98 ILE A O 1
ATOM 797 N N . GLY A 1 99 ? -16.909 1.731 0.310 1.00 93.00 99 GLY A N 1
ATOM 798 C CA . GLY A 1 99 ? -18.073 2.246 -0.422 1.00 93.00 99 GLY A CA 1
ATOM 799 C C . GLY A 1 99 ? -17.689 3.099 -1.632 1.00 93.00 99 GLY A C 1
ATOM 800 O O . GLY A 1 99 ? -18.424 4.006 -2.018 1.00 93.00 99 GLY A O 1
ATOM 801 N N . CYS A 1 100 ? -16.531 2.798 -2.210 1.00 85.44 100 CYS A N 1
ATOM 802 C CA . CYS A 1 100 ? -16.023 3.356 -3.452 1.00 85.44 100 CYS A CA 1
ATOM 803 C C . CYS A 1 100 ? -15.981 2.275 -4.546 1.00 85.44 100 CYS A C 1
ATOM 805 O O . CYS A 1 100 ? -15.667 2.696 -5.683 1.00 85.44 100 CYS A O 1
#

pLDDT: mean 91.01, std 10.57, range [59.47, 98.56]

Radius of gyration: 13.35 Å; chains: 1; bounding box: 41×20×27 Å

InterPro domains:
  IPR011990 Tetratricopeptide-like helical domain superfamily [G3DSA:1.25.40.10] (4-99)
  IPR011990 Tetratricopeptide-like helical domain superfamily [SSF48452] (19-97)
  IPR019734 Tetratricopeptide repeat [PS50005] (55-88)